Protein AF-A0AA37VNA9-F1 (afdb_monomer)

Structure (mmCIF, N/CA/C/O backbone):
data_AF-A0AA37VNA9-F1
#
_entry.id   AF-A0AA37VNA9-F1
#
loop_
_atom_site.group_PDB
_atom_site.id
_atom_site.type_symbol
_atom_site.label_atom_id
_atom_site.label_alt_id
_atom_site.label_comp_id
_atom_site.label_asym_id
_atom_site.label_entity_id
_atom_site.label_seq_id
_atom_site.pdbx_PDB_ins_code
_atom_site.Cartn_x
_atom_site.Cartn_y
_atom_site.Cartn_z
_atom_site.occupancy
_atom_site.B_iso_or_equiv
_atom_site.auth_seq_i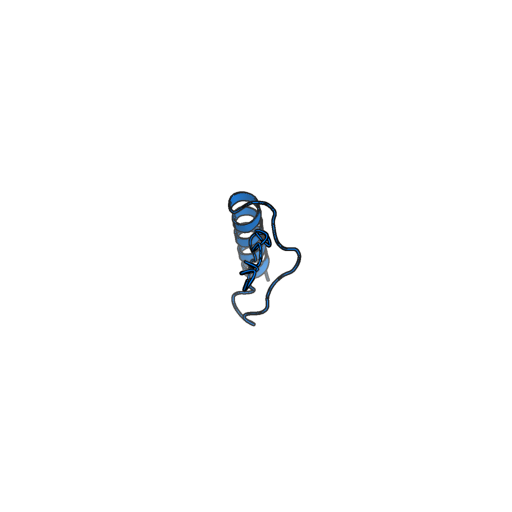d
_atom_site.auth_comp_id
_atom_site.auth_asym_id
_atom_site.auth_atom_id
_atom_site.pdbx_PDB_model_num
ATOM 1 N N . MET A 1 1 ? 16.113 -29.653 -26.772 1.00 56.25 1 MET A N 1
ATOM 2 C CA . MET A 1 1 ? 16.471 -28.316 -26.253 1.00 56.25 1 MET A CA 1
ATOM 3 C C . MET A 1 1 ? 15.316 -27.821 -25.398 1.00 56.25 1 MET A C 1
ATOM 5 O O . MET A 1 1 ? 14.247 -27.596 -25.944 1.00 56.25 1 MET A O 1
ATOM 9 N N . GLY A 1 2 ? 15.476 -27.772 -24.073 1.00 68.94 2 GLY A N 1
ATOM 10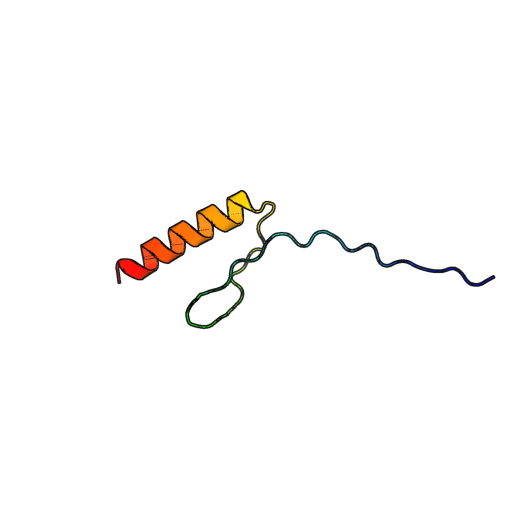 C CA . GLY A 1 2 ? 14.428 -27.305 -23.159 1.00 68.94 2 GLY A CA 1
ATOM 11 C C . GLY A 1 2 ? 14.639 -25.836 -22.819 1.00 68.94 2 GLY A C 1
ATOM 12 O O . GLY A 1 2 ? 15.541 -25.514 -22.046 1.00 68.94 2 GLY A O 1
ATOM 13 N N . SER A 1 3 ? 13.841 -24.950 -23.410 1.00 72.00 3 SER A N 1
ATOM 14 C CA . SER A 1 3 ? 13.857 -23.526 -23.071 1.00 72.00 3 SER A CA 1
ATOM 15 C C . SER A 1 3 ? 13.291 -23.340 -21.666 1.00 72.00 3 SER A C 1
ATOM 17 O O . SER A 1 3 ? 12.145 -23.697 -21.396 1.00 72.00 3 SER A O 1
ATOM 19 N N . ARG A 1 4 ? 14.105 -22.805 -20.752 1.00 78.19 4 ARG A N 1
ATOM 20 C CA . ARG A 1 4 ? 13.652 -22.397 -19.420 1.00 78.19 4 ARG A CA 1
ATOM 21 C C . ARG A 1 4 ? 13.067 -20.993 -19.526 1.00 78.19 4 ARG A C 1
ATOM 23 O O . ARG A 1 4 ? 13.792 -20.054 -19.840 1.00 78.19 4 ARG A O 1
ATOM 30 N N . TYR A 1 5 ? 11.770 -20.862 -19.276 1.00 74.31 5 TYR A N 1
ATOM 31 C CA . TYR A 1 5 ? 11.094 -19.572 -19.190 1.00 74.31 5 TYR A CA 1
ATOM 32 C C . TYR A 1 5 ? 11.078 -19.142 -17.723 1.00 74.31 5 TYR A C 1
ATOM 34 O O . TYR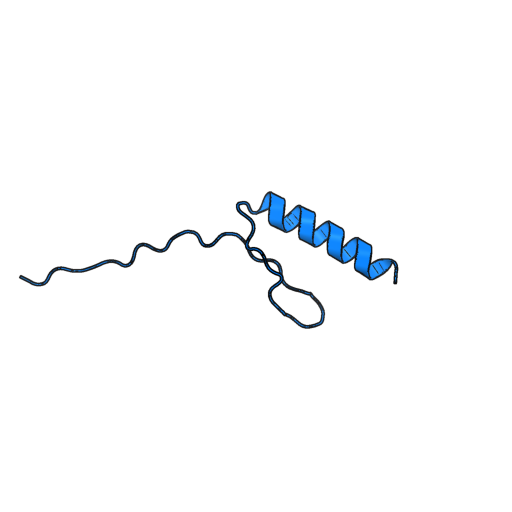 A 1 5 ? 10.454 -19.796 -16.890 1.00 74.31 5 TYR A O 1
ATOM 42 N N . TYR A 1 6 ? 11.792 -18.067 -17.399 1.00 75.88 6 TYR A N 1
ATOM 43 C CA . TYR A 1 6 ? 11.723 -17.444 -16.081 1.00 75.88 6 TYR A CA 1
ATOM 44 C C . TYR A 1 6 ? 10.615 -16.393 -16.106 1.00 75.88 6 TYR A C 1
ATOM 46 O O . TYR A 1 6 ? 10.629 -15.501 -16.955 1.00 75.88 6 TYR A O 1
ATOM 54 N N . ALA A 1 7 ? 9.641 -16.503 -15.201 1.00 76.44 7 ALA A N 1
ATOM 55 C CA . ALA A 1 7 ? 8.630 -15.468 -15.039 1.00 76.44 7 ALA A CA 1
ATOM 56 C C . ALA A 1 7 ? 9.309 -14.186 -14.535 1.00 76.44 7 ALA A C 1
ATOM 58 O O . ALA A 1 7 ? 9.942 -14.190 -13.478 1.00 76.44 7 ALA A O 1
ATOM 59 N N . ALA A 1 8 ? 9.188 -13.094 -15.287 1.00 72.06 8 ALA A N 1
ATOM 60 C CA . ALA A 1 8 ? 9.602 -11.783 -14.814 1.00 72.06 8 ALA A CA 1
ATOM 61 C C . ALA A 1 8 ? 8.601 -11.317 -13.748 1.00 72.06 8 ALA A C 1
ATOM 63 O O . ALA A 1 8 ? 7.460 -10.978 -14.060 1.00 72.06 8 ALA A O 1
ATOM 64 N N . THR A 1 9 ? 9.006 -11.320 -12.479 1.00 69.00 9 THR A N 1
ATOM 65 C CA . THR A 1 9 ? 8.219 -10.700 -11.411 1.00 69.00 9 THR A CA 1
ATOM 66 C C . THR A 1 9 ? 8.290 -9.187 -11.578 1.00 69.00 9 THR A C 1
ATOM 68 O O . THR A 1 9 ? 9.321 -8.575 -11.296 1.00 69.00 9 THR A O 1
ATOM 71 N N . VAL A 1 10 ? 7.206 -8.574 -12.053 1.00 68.44 10 VAL A N 1
ATOM 72 C CA . VAL A 1 10 ? 7.053 -7.117 -11.995 1.00 68.44 10 VAL A CA 1
ATOM 73 C C . VAL A 1 10 ? 6.899 -6.693 -10.535 1.00 68.44 10 VAL A C 1
ATOM 75 O O . VAL A 1 10 ? 6.173 -7.331 -9.772 1.00 68.44 10 VAL A O 1
ATOM 78 N N . CYS A 1 11 ? 7.594 -5.630 -10.129 1.00 68.88 11 CYS A N 1
ATOM 79 C CA . CYS A 1 11 ? 7.410 -5.043 -8.805 1.00 68.88 11 CYS A CA 1
ATOM 80 C C . CYS A 1 11 ? 5.990 -4.454 -8.738 1.00 68.88 11 CYS A C 1
ATOM 82 O O . CYS A 1 11 ? 5.724 -3.410 -9.326 1.00 68.88 11 CYS A O 1
ATOM 84 N N . GLY A 1 12 ? 5.062 -5.158 -8.081 1.00 76.69 12 GLY A N 1
ATOM 85 C CA . GLY A 1 12 ? 3.622 -4.854 -8.053 1.00 76.69 12 GLY A CA 1
ATOM 86 C C . GLY A 1 12 ? 3.212 -3.645 -7.202 1.00 76.69 12 GLY A C 1
ATOM 87 O O . GLY A 1 12 ? 2.037 -3.526 -6.850 1.00 76.69 12 GLY A O 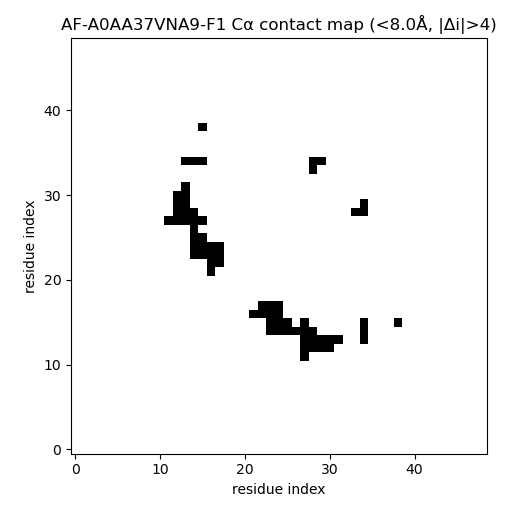1
ATOM 88 N N . GLY A 1 13 ? 4.162 -2.768 -6.871 1.00 86.06 13 GLY A N 1
ATOM 89 C CA . GLY A 1 13 ? 3.989 -1.677 -5.917 1.00 86.06 13 GLY A CA 1
ATOM 90 C C . GLY A 1 13 ? 3.985 -2.146 -4.459 1.00 86.06 13 GLY A C 1
ATOM 91 O O . GLY A 1 13 ? 4.224 -3.313 -4.150 1.00 86.06 13 GLY A O 1
ATOM 92 N N . PHE A 1 14 ? 3.730 -1.204 -3.557 1.00 87.75 14 PHE A N 1
ATOM 93 C CA . PHE A 1 14 ? 3.640 -1.406 -2.116 1.00 87.75 14 PHE A CA 1
ATOM 94 C C . PHE A 1 14 ? 2.178 -1.357 -1.702 1.00 87.75 14 PHE A C 1
ATOM 96 O O . PHE A 1 14 ? 1.475 -0.418 -2.048 1.00 87.75 14 PHE A O 1
ATOM 103 N N . ASP A 1 15 ? 1.716 -2.346 -0.952 1.00 89.75 15 ASP A N 1
ATOM 104 C CA . ASP A 1 15 ? 0.342 -2.383 -0.461 1.00 89.75 15 ASP A CA 1
ATOM 105 C C . ASP A 1 15 ? 0.273 -1.955 0.996 1.00 89.75 15 ASP A C 1
ATOM 107 O O . ASP A 1 15 ? 1.139 -2.316 1.796 1.00 89.75 15 ASP A O 1
ATOM 111 N N . ILE A 1 16 ? -0.785 -1.226 1.344 1.00 91.12 16 ILE A N 1
ATOM 112 C CA . ILE A 1 16 ? -1.139 -0.957 2.737 1.00 91.12 16 ILE A CA 1
ATOM 113 C C . ILE A 1 16 ? -2.377 -1.769 3.107 1.00 91.12 16 ILE A C 1
ATOM 115 O O . ILE A 1 16 ? -3.230 -2.052 2.263 1.00 91.12 16 ILE A O 1
ATOM 119 N N . TYR A 1 17 ? -2.458 -2.157 4.373 1.00 90.06 17 TYR A N 1
ATOM 120 C CA . TYR A 1 17 ? -3.552 -2.955 4.910 1.00 90.06 17 TYR A CA 1
ATOM 121 C C . TYR A 1 17 ? -4.277 -2.162 5.985 1.00 90.06 17 TYR A C 1
ATOM 123 O O . TYR A 1 17 ? -3.652 -1.402 6.724 1.00 90.06 17 TYR A O 1
ATOM 131 N N . ASP A 1 18 ? -5.586 -2.361 6.073 1.00 84.69 18 ASP A N 1
ATOM 132 C CA . ASP A 1 18 ? -6.349 -1.903 7.223 1.00 84.69 18 ASP A CA 1
ATOM 133 C C . ASP A 1 18 ? -5.955 -2.712 8.469 1.00 84.69 18 ASP A C 1
ATOM 135 O O . ASP A 1 18 ? -5.878 -3.942 8.425 1.00 84.69 18 ASP A O 1
ATOM 139 N N . ASN A 1 19 ? -5.702 -2.034 9.588 1.00 83.94 19 ASN A N 1
ATOM 140 C CA . ASN A 1 19 ? -5.229 -2.686 10.811 1.00 83.94 19 ASN A CA 1
ATOM 141 C C . ASN A 1 19 ? -6.318 -3.503 11.530 1.00 83.94 19 ASN A C 1
ATOM 143 O O . ASN A 1 19 ? -5.984 -4.429 12.270 1.00 83.94 19 ASN A O 1
ATOM 147 N N . GLN A 1 20 ? -7.601 -3.183 11.333 1.00 82.94 20 GLN A N 1
ATOM 148 C CA . GLN A 1 20 ? -8.719 -3.842 12.009 1.00 82.94 20 GLN A CA 1
ATOM 149 C C . GLN A 1 20 ? -9.212 -5.046 11.212 1.00 82.94 20 GLN A C 1
ATOM 151 O O . GLN A 1 20 ? -9.195 -6.175 11.707 1.00 82.94 20 GLN A O 1
ATOM 156 N N . VAL A 1 21 ? -9.622 -4.817 9.965 1.00 87.56 21 VAL A N 1
ATOM 157 C CA . VAL A 1 21 ? -10.226 -5.858 9.120 1.00 87.56 21 VAL A CA 1
ATOM 158 C C . VAL A 1 21 ? -9.192 -6.641 8.308 1.00 87.56 21 VAL A C 1
ATOM 160 O O . VAL A 1 21 ? -9.530 -7.657 7.708 1.00 87.56 21 VAL A O 1
ATOM 163 N N . LYS A 1 22 ? -7.913 -6.224 8.332 1.00 87.19 22 LYS A N 1
ATOM 164 C CA . LYS A 1 22 ? -6.787 -6.861 7.615 1.00 87.19 22 LYS A CA 1
ATOM 165 C C . LYS A 1 22 ? -6.999 -6.948 6.104 1.00 87.19 22 LYS A C 1
ATOM 167 O O . LYS A 1 22 ? -6.427 -7.807 5.431 1.00 87.19 22 LYS A O 1
ATOM 172 N N . GLU A 1 23 ? -7.800 -6.040 5.562 1.00 87.25 23 GLU A N 1
ATOM 173 C CA . GLU A 1 23 ? -8.065 -5.958 4.133 1.00 87.25 23 GLU A CA 1
ATOM 174 C C . GLU A 1 23 ? -7.013 -5.103 3.430 1.00 87.25 23 GLU A C 1
ATOM 176 O O . GLU A 1 23 ? -6.525 -4.104 3.962 1.00 87.25 23 GLU A O 1
ATOM 181 N N . ARG A 1 24 ? -6.658 -5.505 2.207 1.00 88.81 24 ARG A N 1
ATOM 182 C CA . ARG A 1 24 ? -5.738 -4.750 1.356 1.00 88.81 24 ARG A CA 1
ATOM 183 C C . ARG A 1 24 ? -6.434 -3.492 0.850 1.00 88.81 24 ARG A C 1
ATOM 185 O O . ARG A 1 24 ? -7.398 -3.575 0.088 1.00 88.81 24 ARG A O 1
ATOM 192 N N . LEU A 1 25 ? -5.884 -2.336 1.1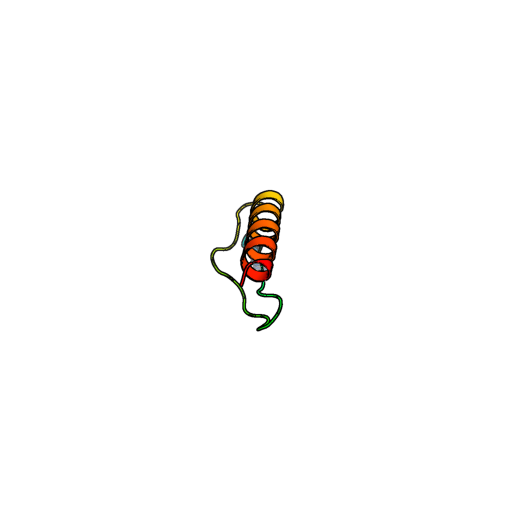93 1.00 82.69 25 LEU A N 1
ATOM 193 C CA . LEU A 1 25 ? -6.378 -1.049 0.731 1.00 82.69 25 LEU A CA 1
ATOM 194 C C . LEU A 1 25 ? -5.743 -0.751 -0.630 1.00 82.69 25 LEU A C 1
ATOM 196 O O . LEU A 1 25 ? -4.522 -0.682 -0.765 1.00 82.69 25 LEU A O 1
ATOM 200 N N . LYS A 1 26 ? -6.583 -0.632 -1.662 1.00 78.12 26 LYS A N 1
ATOM 201 C CA . LYS A 1 26 ? -6.155 -0.274 -3.022 1.00 78.12 26 LYS A CA 1
ATOM 202 C C . LYS A 1 26 ? -6.122 1.249 -3.190 1.00 78.12 26 LYS A C 1
ATOM 204 O O . LYS A 1 26 ? -6.983 1.915 -2.616 1.00 78.12 26 LYS A O 1
ATOM 209 N N . PRO A 1 27 ? -5.216 1.802 -4.019 1.00 75.94 27 PRO A N 1
ATOM 210 C CA . PRO A 1 27 ? -4.298 1.138 -4.963 1.00 75.94 27 PRO A CA 1
ATOM 211 C C . PRO A 1 27 ? -2.943 0.707 -4.365 1.00 75.94 27 PRO A C 1
ATOM 213 O O . PRO A 1 27 ? -2.580 1.136 -3.276 1.00 75.94 27 PRO A O 1
ATOM 216 N N . SER A 1 28 ? -2.183 -0.111 -5.109 1.00 84.19 28 SER A N 1
ATOM 217 C CA . SER A 1 28 ? -0.762 -0.363 -4.817 1.00 84.19 28 SER A CA 1
ATOM 218 C C . SER A 1 28 ? 0.054 0.912 -5.064 1.00 84.19 28 SER A C 1
ATOM 220 O O . SER A 1 28 ? -0.018 1.487 -6.152 1.00 84.19 28 SER A O 1
ATOM 222 N N . TYR A 1 29 ? 0.850 1.342 -4.088 1.00 87.56 29 TYR A N 1
ATOM 223 C CA . TYR A 1 29 ? 1.666 2.555 -4.162 1.00 87.56 29 TYR A CA 1
ATOM 224 C C . TYR A 1 29 ? 2.954 2.319 -4.963 1.00 87.56 29 TYR A C 1
ATOM 226 O O . TYR A 1 29 ? 3.563 1.253 -4.849 1.00 87.56 29 TYR A O 1
ATOM 234 N N . PRO A 1 30 ? 3.424 3.301 -5.749 1.00 87.69 30 PRO A N 1
ATOM 235 C CA . PRO A 1 30 ? 4.635 3.153 -6.556 1.00 87.69 30 PRO A CA 1
ATOM 236 C C . PRO A 1 30 ? 5.920 3.127 -5.712 1.00 87.69 30 PRO A C 1
ATOM 238 O O . PRO A 1 30 ? 6.922 2.563 -6.149 1.00 87.69 30 PRO A O 1
ATOM 241 N N . SER A 1 31 ? 5.902 3.692 -4.499 1.00 89.88 31 SER A N 1
ATOM 242 C CA . SER A 1 31 ? 7.037 3.684 -3.574 1.00 89.88 31 SER A CA 1
ATOM 243 C C . SER A 1 31 ? 6.628 3.351 -2.137 1.00 89.88 31 SER A C 1
ATOM 245 O O . SER A 1 31 ? 5.480 3.535 -1.726 1.00 89.88 31 SER A O 1
ATOM 247 N N . ARG A 1 32 ? 7.602 2.882 -1.345 1.00 89.12 32 ARG A N 1
ATOM 248 C CA . ARG A 1 32 ? 7.421 2.630 0.092 1.00 89.12 32 ARG A CA 1
ATOM 249 C C . ARG A 1 32 ? 7.066 3.911 0.847 1.00 89.12 32 ARG A C 1
ATOM 251 O O . ARG A 1 32 ? 6.278 3.857 1.785 1.00 89.12 32 ARG A O 1
ATOM 258 N N . THR A 1 33 ? 7.649 5.039 0.446 1.00 92.19 33 THR A N 1
ATOM 259 C CA . THR A 1 33 ? 7.404 6.341 1.075 1.00 92.19 33 THR A CA 1
ATOM 260 C C . THR A 1 33 ? 5.950 6.761 0.896 1.00 92.19 33 THR A C 1
ATOM 262 O O . THR A 1 33 ? 5.309 7.134 1.874 1.00 92.19 33 THR A O 1
ATOM 265 N N . ASP A 1 34 ? 5.400 6.614 -0.313 1.00 88.75 34 ASP A N 1
ATOM 266 C CA . ASP A 1 34 ? 3.997 6.953 -0.591 1.00 88.75 34 ASP A CA 1
ATOM 267 C C . ASP A 1 34 ? 3.038 6.071 0.221 1.00 88.75 34 ASP A C 1
ATOM 269 O O . ASP A 1 34 ? 2.091 6.569 0.831 1.00 88.75 34 ASP A O 1
ATOM 273 N N . ALA A 1 35 ? 3.333 4.767 0.302 1.00 90.50 35 ALA A N 1
ATOM 274 C CA . ALA A 1 35 ? 2.579 3.837 1.139 1.00 90.50 35 ALA A CA 1
ATOM 275 C C . ALA A 1 35 ? 2.618 4.238 2.624 1.00 90.50 35 ALA A C 1
ATOM 277 O O . ALA A 1 35 ? 1.589 4.229 3.302 1.00 90.50 35 ALA A O 1
ATOM 278 N N . GLN A 1 36 ? 3.791 4.616 3.141 1.00 90.69 36 GLN A N 1
ATOM 279 C CA . GLN A 1 36 ? 3.949 4.997 4.543 1.00 90.69 36 GLN A CA 1
ATOM 280 C C . GLN A 1 36 ? 3.176 6.278 4.877 1.00 90.69 36 GLN A C 1
ATOM 282 O O . GLN A 1 36 ? 2.439 6.298 5.861 1.00 90.69 36 GLN A O 1
ATOM 287 N N . VAL A 1 37 ? 3.284 7.314 4.040 1.00 91.62 37 VAL A N 1
ATOM 288 C CA . VAL A 1 37 ? 2.544 8.572 4.225 1.00 91.62 37 VAL A CA 1
ATOM 289 C C . VAL A 1 37 ? 1.038 8.309 4.269 1.00 91.62 37 VAL A C 1
ATOM 291 O O . VAL A 1 37 ? 0.344 8.828 5.146 1.00 91.62 37 VAL A O 1
ATOM 294 N N . GLN A 1 38 ? 0.522 7.466 3.370 1.00 89.81 38 GLN A N 1
ATOM 295 C CA . GLN A 1 38 ? -0.905 7.161 3.345 1.00 89.81 38 GLN A CA 1
ATOM 296 C C . GLN A 1 38 ? -1.359 6.347 4.564 1.00 89.81 38 GLN A C 1
ATOM 298 O O . GLN A 1 38 ? -2.446 6.602 5.092 1.00 89.81 38 GLN A O 1
ATOM 303 N N . CYS A 1 39 ? -0.530 5.407 5.025 1.00 88.94 39 CYS A N 1
ATOM 304 C CA . CYS A 1 39 ? -0.764 4.639 6.247 1.00 88.94 39 CYS A CA 1
ATOM 305 C C . CYS A 1 39 ? -0.876 5.563 7.471 1.00 88.94 39 CYS A C 1
ATOM 307 O O . CYS A 1 39 ? -1.864 5.511 8.204 1.00 88.94 39 CYS A O 1
ATOM 309 N N . GLU A 1 40 ? 0.080 6.479 7.650 1.00 90.06 40 GLU A N 1
ATOM 310 C CA . GLU A 1 40 ? 0.072 7.442 8.757 1.00 90.06 40 GLU A CA 1
ATOM 311 C C . GLU A 1 40 ? -1.161 8.355 8.724 1.00 90.06 40 GLU A C 1
ATOM 313 O O . GLU A 1 40 ? -1.767 8.620 9.763 1.00 90.06 40 GLU A O 1
ATOM 318 N N . GLN A 1 41 ? -1.567 8.820 7.540 1.00 88.31 41 GLN A N 1
ATOM 319 C CA . GLN A 1 41 ? -2.777 9.629 7.378 1.00 88.31 41 GLN A CA 1
ATOM 320 C C . GLN A 1 41 ? -4.052 8.865 7.754 1.00 88.31 41 GLN A C 1
ATOM 322 O O . GLN A 1 41 ? -4.943 9.440 8.379 1.00 88.31 41 GLN A O 1
ATOM 327 N N . MET A 1 42 ? -4.162 7.586 7.380 1.00 84.56 42 MET A N 1
ATOM 328 C CA . MET A 1 42 ? -5.346 6.786 7.708 1.00 84.56 42 MET A CA 1
ATOM 329 C C . MET A 1 42 ? -5.432 6.448 9.191 1.00 84.56 42 MET A C 1
ATOM 331 O O . MET A 1 42 ? -6.518 6.568 9.751 1.00 84.56 42 MET A O 1
ATOM 335 N N . ASN A 1 43 ? -4.307 6.138 9.841 1.00 85.38 43 ASN A N 1
ATOM 336 C CA . ASN A 1 43 ? -4.280 5.935 11.291 1.00 85.38 43 ASN A CA 1
ATOM 337 C C . ASN A 1 43 ? -4.7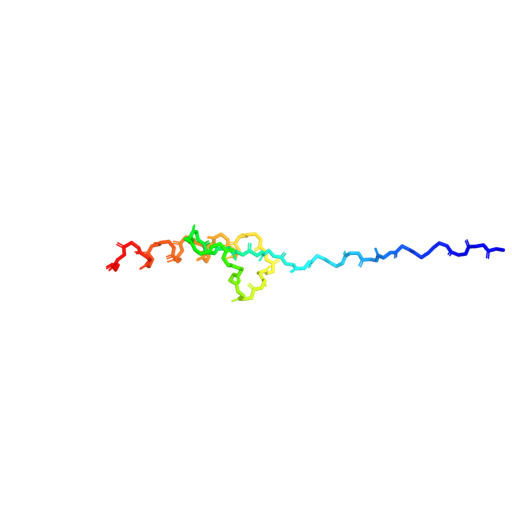53 7.196 12.032 1.00 85.38 43 ASN A C 1
ATOM 339 O O . ASN A 1 43 ? -5.660 7.116 12.851 1.00 85.38 43 ASN A O 1
ATOM 343 N N . LYS A 1 44 ? -4.249 8.379 11.648 1.00 86.12 44 LYS A N 1
ATOM 34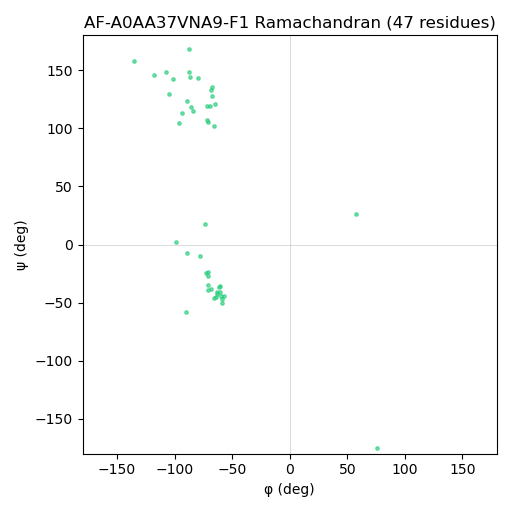4 C CA . LYS A 1 44 ? -4.694 9.665 12.221 1.00 86.12 44 LYS A CA 1
ATOM 345 C C . LYS A 1 44 ? -6.183 9.939 12.001 1.00 86.12 44 LYS A C 1
ATOM 347 O O . LYS A 1 44 ? -6.831 10.532 12.855 1.00 86.12 44 LYS A O 1
ATOM 352 N N . ARG A 1 45 ? -6.737 9.538 10.850 1.00 80.06 45 ARG A N 1
ATOM 353 C CA . ARG A 1 45 ? -8.171 9.697 10.558 1.00 80.06 45 ARG A CA 1
ATOM 354 C C . ARG A 1 45 ? -9.036 8.745 11.388 1.00 80.06 45 ARG A C 1
ATO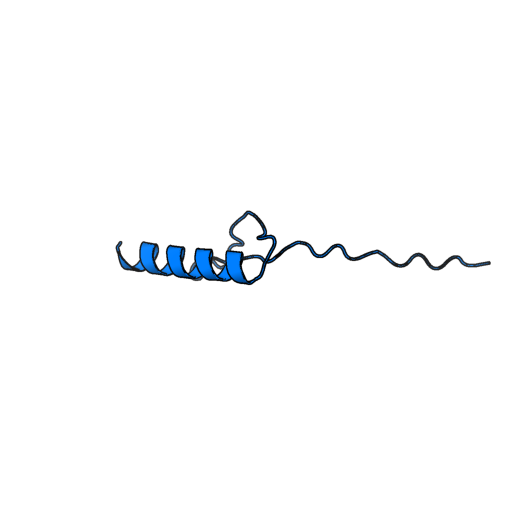M 356 O O . ARG A 1 45 ? -10.138 9.129 11.757 1.00 80.06 45 ARG A O 1
A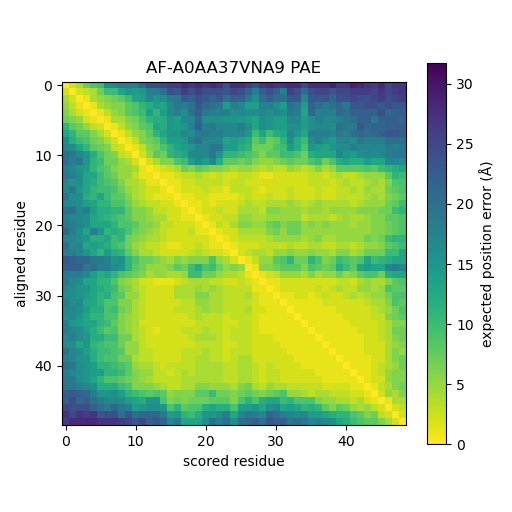TOM 363 N N . GLY A 1 46 ? -8.551 7.535 11.668 1.00 71.00 46 GLY A N 1
ATOM 364 C CA . GLY A 1 46 ? -9.244 6.553 12.506 1.00 71.00 46 GLY A CA 1
ATOM 365 C C . GLY A 1 46 ? -9.269 6.917 13.993 1.00 71.00 46 GLY A C 1
ATOM 366 O O . GLY A 1 46 ? -10.205 6.543 14.680 1.00 71.00 46 GLY A O 1
ATOM 367 N N . GLU A 1 47 ? -8.285 7.675 14.481 1.00 61.59 47 GLU A N 1
ATOM 368 C CA . GLU A 1 47 ? -8.206 8.126 15.884 1.00 61.59 47 GLU A CA 1
ATOM 369 C C . GLU A 1 47 ? -9.130 9.317 16.217 1.00 61.59 47 GLU A C 1
ATOM 371 O O . GLU A 1 47 ? -9.281 9.672 17.384 1.00 61.59 47 GLU A O 1
ATOM 376 N N . LEU A 1 48 ? -9.734 9.951 15.206 1.00 58.94 48 LEU A N 1
ATOM 377 C CA . LEU A 1 48 ? -10.632 11.108 15.349 1.00 58.94 48 LEU A CA 1
ATOM 378 C C . LEU A 1 48 ? -12.130 10.743 15.305 1.00 58.94 48 LEU A C 1
ATOM 380 O O . LEU A 1 48 ? -12.963 11.652 15.338 1.00 58.94 48 LEU A O 1
ATOM 384 N N . GLY A 1 49 ? -12.470 9.455 15.192 1.00 51.97 49 GLY A N 1
ATOM 385 C CA . GLY A 1 49 ? -13.846 8.936 15.191 1.00 51.97 49 GLY A CA 1
ATOM 386 C C . GLY A 1 49 ? -14.122 8.066 16.405 1.00 51.97 49 GLY A C 1
ATOM 387 O O . GLY A 1 49 ? -15.284 8.093 16.866 1.00 51.97 49 GLY A O 1
#

Mean predicted aligned error: 8.57 Å

Radius of gyration: 16.63 Å; Cα contacts (8 Å, |Δi|>4): 34; chains: 1; bounding box: 30×39×42 Å

Sequence (49 aa):
MGSRYYAATVCGGFDIYDNQVKERLKPSYPSRTDAQVQCEQMNKRGELG

Secondary structure (DSSP, 8-state):
-------------EEEE-TTT-PEEEEEESSHHHHHHHHHHHHHHHTT-

Nearest PDB structures (foldseek):
  3owq-assembly1_A  TM=4.740E-01  e=3.571E+00  Listeria innocua

Solvent-accessible surface area (backbone atoms only — not comparable to full-atom values): 3270 Å² total; per-residue (Å²): 137,85,84,82,83,78,84,80,80,71,87,77,49,32,76,43,63,41,89,84,82,66,44,77,48,81,70,60,23,91,39,68,66,60,34,49,55,52,49,56,52,50,54,60,57,61,75,74,112

Organism: Pseudomonas putida (NCBI:txid303)

Foldseek 3Di:
DDDDDDDDDDPQAAWDADPPPRHTDDDRHNDPVVNVVVNVVVVVVVVVD

pLDDT: mean 81.02, std 10.03, range [51.97, 92.19]